Protein AF-A0A1M7S4W9-F1 (afdb_monomer_lite)

pLDDT: mean 81.71, std 17.43, range [39.81, 95.38]

Foldseek 3Di:
DDPPDCLPVDDPVVQPPDPPWDWDWDQDPQRKTKIWTDDPFKTKIWIQHPPPRDIDIDIDGDDD

Organism: NCBI:txid1121132

Sequence (64 aa):
MSLLPQIFNSKLGKLLSSPGDKFSAEITKTGRQVVKITTDEIRRSAVRYPNTGTVVETIVHKIK

Radius of gyration: 12.75 Å; chains: 1; bounding box: 31×23×37 Å

Structure (mmCIF, N/CA/C/O backbone):
data_AF-A0A1M7S4W9-F1
#
_entry.id   AF-A0A1M7S4W9-F1
#
loop_
_atom_site.group_PDB
_atom_site.id
_atom_site.type_symbol
_atom_site.label_atom_id
_atom_site.label_alt_id
_atom_site.label_comp_id
_atom_site.label_asym_id
_atom_site.label_entity_id
_atom_site.label_seq_id
_atom_site.pdbx_PDB_ins_code
_atom_site.Cartn_x
_atom_site.Cartn_y
_atom_site.Cartn_z
_atom_site.occupancy
_atom_site.B_iso_or_equiv
_atom_site.auth_seq_id
_atom_site.auth_comp_id
_atom_site.auth_asym_id
_atom_site.auth_atom_id
_atom_site.pdbx_PDB_model_num
ATOM 1 N N . MET A 1 1 ? -2.810 -13.937 15.981 1.00 39.81 1 MET A N 1
ATOM 2 C CA . MET A 1 1 ? -2.320 -14.153 14.602 1.00 39.81 1 MET A CA 1
ATOM 3 C C . MET A 1 1 ? -2.200 -12.802 13.916 1.00 39.81 1 MET A C 1
ATOM 5 O O . MET A 1 1 ? -3.192 -12.093 13.821 1.00 39.81 1 MET A O 1
ATOM 9 N N . SER A 1 2 ? -0.982 -12.404 13.547 1.00 41.41 2 SER A N 1
ATOM 10 C CA . SER A 1 2 ? -0.713 -11.122 12.885 1.00 41.41 2 SER A CA 1
ATOM 11 C C . SER A 1 2 ? -1.157 -11.201 11.421 1.00 41.41 2 SER A C 1
ATOM 13 O O . SER A 1 2 ? -0.556 -11.924 10.634 1.00 41.41 2 SER A O 1
ATOM 15 N N . LEU A 1 3 ? -2.233 -10.488 11.077 1.00 45.22 3 LEU A N 1
ATOM 16 C CA . LEU A 1 3 ? -2.740 -10.312 9.71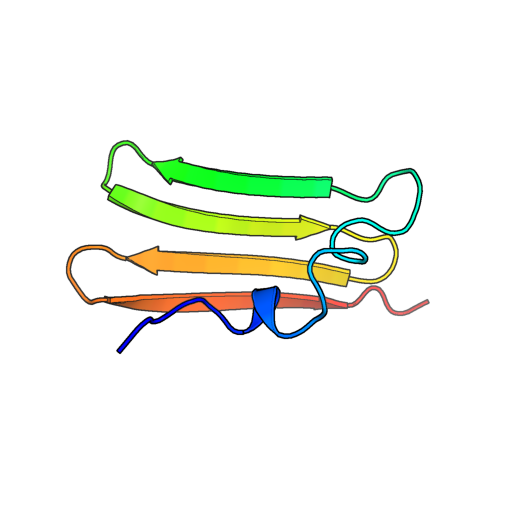0 1.00 45.22 3 LEU A CA 1
ATOM 17 C C . LEU A 1 3 ? -1.972 -9.184 9.007 1.00 45.22 3 LEU A C 1
ATOM 19 O O . LEU A 1 3 ? -2.569 -8.211 8.545 1.00 45.22 3 LEU A O 1
ATOM 23 N N . LEU A 1 4 ? -0.640 -9.267 8.974 1.00 52.94 4 LEU A N 1
ATOM 24 C CA . LEU A 1 4 ? 0.111 -8.419 8.056 1.00 52.94 4 LEU A CA 1
ATOM 25 C C . LEU A 1 4 ? -0.238 -8.885 6.634 1.00 52.94 4 LEU A C 1
ATOM 27 O O . LEU A 1 4 ? -0.044 -10.064 6.330 1.00 52.94 4 LEU A O 1
ATO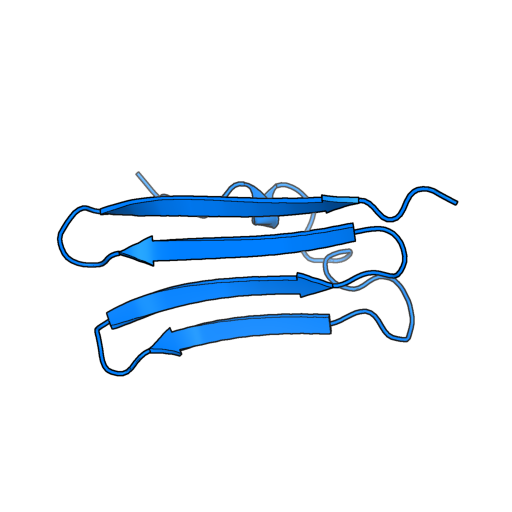M 31 N N . PRO A 1 5 ? -0.789 -8.009 5.777 1.00 53.03 5 PRO A N 1
ATOM 32 C CA . PRO A 1 5 ? -1.104 -8.379 4.406 1.00 53.03 5 PRO A CA 1
ATOM 33 C C . PRO A 1 5 ? 0.168 -8.879 3.710 1.00 53.03 5 PRO A C 1
ATOM 35 O O . PRO A 1 5 ? 1.264 -8.361 3.950 1.00 53.03 5 PRO A O 1
ATOM 38 N N . GLN A 1 6 ? 0.024 -9.883 2.839 1.00 54.00 6 GLN A N 1
ATOM 39 C CA . GLN A 1 6 ? 1.124 -10.578 2.145 1.00 54.00 6 GLN A CA 1
ATOM 40 C C . GLN A 1 6 ? 2.026 -9.652 1.301 1.00 54.00 6 GLN A C 1
ATOM 42 O O . GLN A 1 6 ? 3.067 -10.078 0.807 1.00 54.00 6 GLN A O 1
ATOM 47 N N . ILE A 1 7 ? 1.676 -8.367 1.203 1.00 52.69 7 ILE A N 1
ATOM 48 C CA . ILE A 1 7 ? 2.515 -7.262 0.723 1.00 52.69 7 ILE A CA 1
ATOM 49 C C . ILE A 1 7 ? 3.910 -7.272 1.383 1.00 52.69 7 ILE A C 1
ATOM 51 O O . ILE A 1 7 ? 4.885 -6.898 0.741 1.00 52.69 7 ILE A O 1
ATOM 55 N N . PHE A 1 8 ? 4.030 -7.734 2.633 1.00 53.09 8 PHE A N 1
ATOM 56 C CA . PHE A 1 8 ? 5.289 -7.731 3.391 1.00 53.09 8 PHE A CA 1
ATOM 57 C C . PHE A 1 8 ? 6.127 -9.017 3.292 1.00 53.09 8 PHE A C 1
ATOM 59 O O . PHE A 1 8 ? 7.149 -9.120 3.968 1.00 53.09 8 PHE A O 1
ATOM 66 N N . ASN A 1 9 ? 5.755 -10.000 2.461 1.00 51.00 9 ASN A N 1
ATOM 67 C CA . ASN A 1 9 ? 6.452 -11.296 2.431 1.00 51.00 9 ASN A CA 1
ATOM 68 C C . ASN A 1 9 ? 7.827 -11.276 1.717 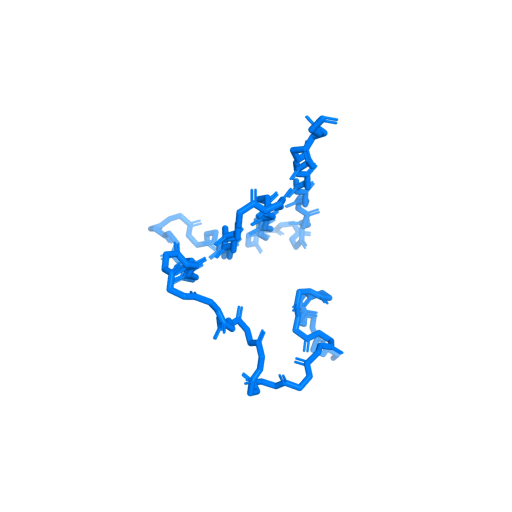1.00 51.00 9 ASN A C 1
ATOM 70 O O . ASN A 1 9 ? 8.462 -12.313 1.540 1.00 51.00 9 ASN A O 1
ATOM 74 N N . SER A 1 10 ? 8.317 -10.101 1.314 1.00 46.75 10 SER A N 1
ATOM 75 C CA . SER A 1 10 ? 9.677 -9.892 0.811 1.00 46.75 10 SER A CA 1
ATOM 76 C C . SER A 1 10 ? 10.487 -9.087 1.826 1.00 46.75 10 SER A C 1
ATOM 78 O O . SER A 1 10 ? 10.025 -8.033 2.256 1.00 46.75 10 SER A O 1
ATOM 80 N N . LYS A 1 11 ? 11.696 -9.566 2.176 1.00 49.09 11 LYS A N 1
ATOM 81 C CA . LYS A 1 11 ? 12.743 -8.849 2.941 1.00 49.09 11 LYS A CA 1
ATOM 82 C C . LYS A 1 11 ? 12.558 -7.325 2.852 1.00 49.09 11 LYS A C 1
ATOM 84 O O . LYS A 1 11 ? 12.688 -6.775 1.760 1.00 49.09 11 LYS A O 1
ATOM 89 N N . LEU A 1 12 ? 12.318 -6.660 3.991 1.00 52.41 12 LEU A N 1
ATOM 90 C CA . LEU A 1 12 ? 12.066 -5.209 4.096 1.00 52.41 12 LEU A CA 1
ATOM 91 C C . LEU A 1 12 ? 13.038 -4.326 3.282 1.00 52.41 12 LEU A C 1
ATOM 93 O O . LEU A 1 12 ? 12.672 -3.227 2.884 1.00 52.41 12 LEU A O 1
ATOM 97 N N . GLY A 1 13 ? 14.250 -4.810 2.991 1.00 53.53 13 GLY A N 1
ATOM 98 C CA . GLY A 1 13 ? 15.252 -4.108 2.185 1.00 53.53 13 GLY A CA 1
ATOM 99 C C . GLY A 1 13 ? 14.948 -3.950 0.686 1.00 53.53 13 GLY A C 1
ATOM 100 O O . GLY A 1 13 ? 15.762 -3.351 -0.006 1.00 53.53 13 GLY A O 1
ATOM 101 N N . LYS A 1 14 ? 13.830 -4.476 0.159 1.00 64.25 14 LYS A N 1
ATOM 102 C CA . LYS A 1 14 ? 13.432 -4.322 -1.260 1.00 64.25 14 LYS A CA 1
ATOM 103 C C . LYS A 1 14 ? 12.010 -3.782 -1.468 1.00 64.25 14 LYS A C 1
ATOM 105 O O . LYS A 1 14 ? 11.445 -3.966 -2.538 1.00 64.25 14 LYS A O 1
ATOM 110 N N . LEU A 1 15 ? 11.414 -3.131 -0.466 1.00 70.69 15 LEU A N 1
ATOM 111 C CA . LEU A 1 15 ? 10.050 -2.600 -0.604 1.00 70.69 15 LEU A CA 1
ATOM 112 C C . LEU A 1 15 ? 9.958 -1.495 -1.672 1.00 70.69 15 LEU A C 1
ATOM 114 O O . LEU A 1 15 ? 8.985 -1.439 -2.412 1.00 70.69 15 LEU A O 1
ATOM 118 N N . LEU A 1 16 ? 10.981 -0.642 -1.747 1.00 85.94 16 LEU A N 1
ATOM 119 C CA . LEU A 1 16 ? 11.184 0.360 -2.791 1.00 85.94 16 LEU A CA 1
ATOM 120 C C . LEU A 1 16 ? 12.604 0.152 -3.309 1.00 85.94 16 LEU A C 1
ATOM 122 O O . LEU A 1 16 ? 13.563 0.423 -2.587 1.00 85.94 16 LEU A O 1
ATOM 126 N N . SER A 1 17 ? 12.745 -0.427 -4.496 1.00 84.38 17 SER A N 1
ATOM 127 C CA . SER A 1 17 ? 14.051 -0.837 -5.031 1.00 84.38 17 SER A CA 1
ATOM 128 C C . SER A 1 17 ? 14.561 0.075 -6.138 1.00 84.38 17 SER A C 1
ATOM 130 O O . SER A 1 17 ? 15.750 0.037 -6.451 1.00 84.38 17 SER A O 1
ATOM 132 N N . SER A 1 18 ? 13.683 0.887 -6.722 1.00 88.38 18 SER A N 1
ATOM 133 C CA . SER A 1 18 ? 13.974 1.711 -7.888 1.00 88.38 18 SER A CA 1
ATOM 134 C C . SER A 1 18 ? 13.531 3.163 -7.671 1.00 88.38 18 SER A C 1
ATOM 136 O O . SER A 1 18 ? 12.523 3.419 -7.004 1.00 88.38 18 SER A O 1
ATOM 138 N N . PRO A 1 19 ? 14.264 4.152 -8.221 1.00 88.00 19 PRO A N 1
ATOM 139 C CA . PRO A 1 19 ? 13.820 5.541 -8.205 1.00 88.00 19 PRO A CA 1
ATOM 140 C C . PRO A 1 19 ? 12.436 5.684 -8.846 1.00 88.00 19 PRO A C 1
ATOM 142 O O . PRO A 1 19 ? 12.204 5.180 -9.939 1.00 88.00 19 PRO A O 1
ATOM 145 N N . GLY A 1 20 ? 11.527 6.386 -8.169 1.00 88.44 20 GLY A N 1
ATOM 146 C CA . GLY A 1 20 ? 10.141 6.549 -8.620 1.00 88.44 20 GLY A CA 1
ATOM 147 C C . GLY A 1 20 ? 9.149 5.567 -7.991 1.00 88.44 20 GLY A C 1
ATOM 148 O O . GLY A 1 20 ? 7.948 5.856 -8.017 1.00 88.44 20 GLY A O 1
ATOM 149 N N . ASP A 1 21 ? 9.625 4.492 -7.351 1.00 91.31 21 ASP A N 1
ATOM 150 C CA . ASP A 1 21 ? 8.777 3.622 -6.536 1.00 91.31 21 ASP A CA 1
ATOM 151 C C . ASP A 1 21 ? 8.154 4.420 -5.376 1.00 91.31 21 ASP A C 1
ATOM 153 O O . ASP A 1 21 ? 8.778 5.304 -4.779 1.00 91.31 21 ASP A O 1
ATOM 157 N N . LYS A 1 22 ? 6.906 4.101 -5.022 1.00 92.06 22 LYS A N 1
ATOM 158 C CA . LYS A 1 22 ? 6.173 4.757 -3.929 1.00 92.06 22 LYS A CA 1
ATOM 159 C C . LYS A 1 22 ? 5.526 3.740 -3.009 1.00 92.06 22 LYS A C 1
ATOM 161 O O . LYS A 1 22 ? 4.863 2.814 -3.470 1.00 92.06 22 LYS A O 1
ATOM 166 N N . PHE A 1 23 ? 5.641 3.979 -1.707 1.00 92.00 23 PHE A N 1
ATOM 167 C CA . PHE A 1 23 ? 4.919 3.253 -0.670 1.00 92.00 23 PHE A CA 1
ATOM 168 C C . PHE A 1 23 ? 4.178 4.247 0.219 1.00 92.00 23 PHE A C 1
ATOM 170 O O . PHE A 1 23 ? 4.735 5.267 0.620 1.00 92.00 23 PHE A O 1
ATOM 177 N N . SER A 1 24 ? 2.926 3.943 0.541 1.00 93.44 24 SER A N 1
ATOM 178 C CA . SER A 1 24 ? 2.145 4.704 1.513 1.00 93.44 24 SER A CA 1
ATOM 179 C C . SER A 1 24 ? 1.365 3.756 2.406 1.00 93.44 24 SER A C 1
ATOM 181 O O . SER A 1 24 ? 0.706 2.842 1.904 1.00 93.44 24 SER A O 1
ATOM 183 N N . ALA A 1 25 ? 1.378 4.024 3.706 1.00 93.62 25 ALA A N 1
ATOM 184 C CA . ALA A 1 25 ? 0.519 3.370 4.675 1.00 93.62 25 ALA A CA 1
ATOM 185 C C . ALA A 1 25 ? -0.194 4.439 5.501 1.00 93.62 25 ALA A C 1
ATOM 187 O O . ALA A 1 25 ? 0.440 5.374 5.987 1.00 93.62 25 ALA A O 1
ATOM 188 N N . GLU A 1 26 ? -1.506 4.306 5.653 1.00 95.38 26 GLU A N 1
ATOM 189 C CA . GLU A 1 26 ? -2.310 5.227 6.449 1.00 95.38 26 GLU A CA 1
ATOM 190 C C . GLU A 1 26 ? -3.430 4.492 7.186 1.00 95.38 26 GLU A C 1
ATOM 192 O O . GLU A 1 26 ? -3.950 3.471 6.728 1.00 95.38 26 GLU A O 1
ATOM 197 N N . ILE A 1 27 ? -3.824 5.047 8.330 1.00 95.00 27 ILE A N 1
ATOM 198 C CA . ILE A 1 27 ? -5.088 4.721 8.985 1.00 95.00 27 ILE A CA 1
ATOM 199 C C . ILE A 1 27 ? -6.005 5.920 8.764 1.00 95.00 27 ILE A C 1
ATOM 201 O O . ILE A 1 27 ? -5.702 7.028 9.202 1.00 95.00 27 ILE A O 1
ATOM 205 N N . THR A 1 28 ? -7.114 5.723 8.053 1.00 94.62 28 THR A N 1
ATOM 206 C CA . THR A 1 28 ? -8.049 6.815 7.760 1.00 94.62 28 THR A CA 1
ATOM 207 C C . THR A 1 28 ? -8.799 7.249 9.021 1.00 94.62 28 THR A C 1
ATOM 209 O O . THR A 1 28 ? -8.905 6.500 9.992 1.00 94.62 28 THR A O 1
ATOM 212 N N . LYS A 1 29 ? -9.434 8.428 8.984 1.00 94.31 29 LYS A N 1
ATOM 213 C CA . LYS A 1 29 ? -10.309 8.913 10.073 1.00 94.31 29 LYS A CA 1
ATOM 214 C C . LYS A 1 29 ? -11.444 7.941 10.424 1.00 94.31 29 LYS A C 1
ATOM 216 O O . LYS A 1 29 ? -11.926 7.938 11.547 1.00 94.31 29 LYS A O 1
ATOM 221 N N . THR A 1 30 ? -11.859 7.107 9.469 1.00 92.62 30 THR A N 1
ATOM 222 C CA . THR A 1 30 ? -12.882 6.066 9.658 1.00 92.62 30 THR A CA 1
ATOM 223 C C . THR A 1 30 ? -12.294 4.724 10.117 1.00 92.62 30 THR A C 1
ATOM 225 O O . THR A 1 30 ? -12.978 3.709 10.038 1.00 92.62 30 THR A O 1
ATOM 228 N N . GLY A 1 31 ? -11.012 4.676 10.494 1.00 91.88 31 GLY A N 1
ATOM 229 C CA . GLY A 1 31 ? -10.321 3.479 10.979 1.00 91.88 31 GLY A CA 1
ATOM 230 C C . GLY A 1 31 ? -9.924 2.462 9.904 1.00 91.88 31 GLY A C 1
ATOM 231 O O . GLY A 1 31 ? -9.528 1.350 10.246 1.00 91.88 31 GLY A O 1
ATOM 232 N N . ARG A 1 32 ? -10.026 2.792 8.607 1.00 94.12 32 ARG A N 1
ATOM 233 C CA . ARG A 1 32 ? -9.581 1.876 7.540 1.00 94.12 32 ARG A CA 1
ATOM 234 C C . ARG A 1 32 ? -8.065 1.858 7.498 1.00 94.12 32 ARG A C 1
ATOM 236 O O . ARG A 1 32 ? -7.451 2.919 7.478 1.00 94.12 32 ARG A O 1
ATOM 243 N N . GLN A 1 33 ? -7.479 0.669 7.439 1.00 95.00 33 GLN A N 1
ATOM 244 C CA . GLN A 1 33 ? -6.036 0.514 7.268 1.00 95.00 33 GLN A CA 1
ATOM 245 C C . GLN A 1 33 ? -5.762 0.368 5.777 1.00 95.00 33 GLN A C 1
ATOM 247 O O . GLN A 1 33 ? -6.257 -0.569 5.153 1.00 95.00 33 GLN A O 1
ATOM 252 N N . VAL A 1 34 ? -5.025 1.308 5.199 1.00 94.19 34 VAL A N 1
ATOM 253 C CA . VAL A 1 34 ? -4.760 1.360 3.762 1.00 94.19 34 VAL A CA 1
ATOM 254 C C . VAL A 1 34 ? -3.262 1.269 3.537 1.00 94.19 34 VAL A C 1
ATOM 256 O O . VAL A 1 34 ? -2.494 2.039 4.109 1.00 94.19 34 VAL A O 1
ATOM 259 N N . VAL A 1 35 ? -2.850 0.347 2.676 1.00 94.31 35 VAL A N 1
ATOM 260 C CA . VAL A 1 35 ? -1.466 0.212 2.216 1.00 94.31 35 VAL A CA 1
ATOM 261 C C . VAL A 1 35 ? -1.464 0.260 0.699 1.00 94.31 35 VAL A C 1
ATOM 263 O O . VAL A 1 35 ? -2.288 -0.391 0.058 1.00 94.31 35 VAL A O 1
ATOM 266 N N . LYS A 1 36 ? -0.552 1.033 0.114 1.00 93.69 36 LYS A N 1
ATOM 267 C CA . LYS A 1 36 ? -0.364 1.130 -1.336 1.00 93.69 36 LYS A CA 1
ATOM 268 C C . LYS A 1 36 ? 1.117 1.047 -1.667 1.00 93.69 36 LYS A C 1
ATOM 270 O O . LYS A 1 36 ? 1.938 1.666 -0.995 1.00 93.69 36 LYS A O 1
ATOM 275 N N . ILE A 1 37 ? 1.429 0.325 -2.733 1.00 92.31 37 ILE A N 1
ATOM 276 C CA . ILE A 1 37 ? 2.748 0.261 -3.351 1.00 92.31 37 ILE A CA 1
ATOM 277 C C . ILE A 1 37 ? 2.593 0.487 -4.854 1.00 92.31 37 ILE A C 1
ATOM 279 O O . ILE A 1 37 ? 1.685 -0.042 -5.494 1.00 92.31 37 ILE A O 1
ATOM 283 N N . THR A 1 38 ? 3.442 1.334 -5.413 1.00 92.00 38 THR A N 1
ATOM 284 C CA . THR A 1 38 ? 3.503 1.621 -6.845 1.00 92.00 38 THR A CA 1
ATOM 285 C C . THR A 1 38 ? 4.938 1.468 -7.294 1.00 92.00 38 THR A C 1
ATOM 287 O O . THR A 1 38 ? 5.804 2.174 -6.790 1.00 92.00 38 THR A O 1
ATOM 290 N N . THR A 1 39 ? 5.151 0.568 -8.240 1.00 90.88 39 THR A N 1
ATOM 291 C CA . THR A 1 39 ? 6.380 0.426 -9.016 1.00 90.88 39 THR A CA 1
ATOM 292 C C . THR A 1 39 ? 6.065 0.695 -10.488 1.00 90.88 39 THR A C 1
ATOM 294 O O . THR A 1 39 ? 4.902 0.911 -10.855 1.00 90.88 39 THR A O 1
ATOM 297 N N . ASP A 1 40 ? 7.080 0.679 -11.349 1.00 88.31 40 ASP A N 1
ATOM 298 C CA . ASP A 1 40 ? 6.896 0.867 -12.796 1.00 88.31 40 ASP A CA 1
ATOM 299 C C . ASP A 1 40 ? 6.000 -0.199 -13.448 1.00 88.31 40 ASP A C 1
ATOM 301 O O . ASP A 1 40 ? 5.283 0.081 -14.416 1.00 88.31 40 ASP A O 1
ATOM 305 N N . GLU A 1 41 ? 6.022 -1.415 -12.907 1.00 87.25 41 GLU A N 1
ATOM 306 C CA . GLU A 1 41 ? 5.324 -2.578 -13.457 1.00 87.25 41 GLU A CA 1
ATOM 307 C C . GLU A 1 41 ? 3.982 -2.834 -12.769 1.00 87.25 41 GLU A C 1
ATOM 309 O 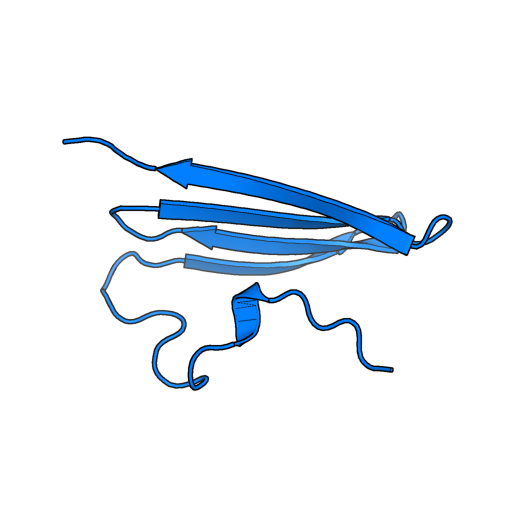O . GLU A 1 41 ? 3.047 -3.349 -13.389 1.00 87.25 41 GLU A O 1
ATOM 314 N N . ILE A 1 42 ? 3.876 -2.510 -11.476 1.00 88.56 42 ILE A N 1
ATOM 315 C CA . ILE A 1 42 ? 2.764 -2.958 -10.642 1.00 88.56 42 ILE A CA 1
ATOM 316 C C . ILE A 1 42 ? 2.279 -1.833 -9.730 1.00 88.56 42 ILE A C 1
ATOM 318 O O . ILE A 1 42 ? 3.048 -1.176 -9.032 1.00 88.56 42 ILE A O 1
ATOM 322 N N . ARG A 1 43 ? 0.957 -1.675 -9.644 1.00 91.31 43 ARG A N 1
ATOM 323 C CA . ARG A 1 43 ? 0.307 -0.953 -8.543 1.00 91.31 43 ARG A CA 1
ATOM 324 C C . ARG A 1 43 ? -0.455 -1.948 -7.688 1.00 91.31 43 ARG A C 1
ATOM 326 O O . ARG A 1 43 ? -1.349 -2.619 -8.195 1.00 91.31 43 ARG A O 1
ATOM 333 N N . ARG A 1 44 ? -0.120 -2.047 -6.401 1.00 92.00 44 ARG A N 1
ATOM 334 C CA . ARG A 1 44 ? -0.886 -2.849 -5.436 1.00 92.00 44 ARG A CA 1
ATOM 335 C C . ARG A 1 44 ? -1.441 -1.970 -4.333 1.00 92.00 44 ARG A C 1
ATOM 337 O O . ARG A 1 44 ? -0.761 -1.070 -3.845 1.00 92.00 44 ARG A O 1
ATOM 344 N N . SER A 1 45 ? -2.654 -2.264 -3.895 1.00 92.75 45 SER A N 1
ATOM 345 C CA . SER A 1 45 ? -3.236 -1.661 -2.703 1.00 92.75 45 SER A CA 1
ATOM 346 C C . SER A 1 45 ? -4.035 -2.678 -1.912 1.00 92.75 45 SER A C 1
ATOM 348 O O . SER A 1 45 ? -4.763 -3.465 -2.506 1.00 92.75 45 SER A O 1
ATOM 350 N N . ALA A 1 46 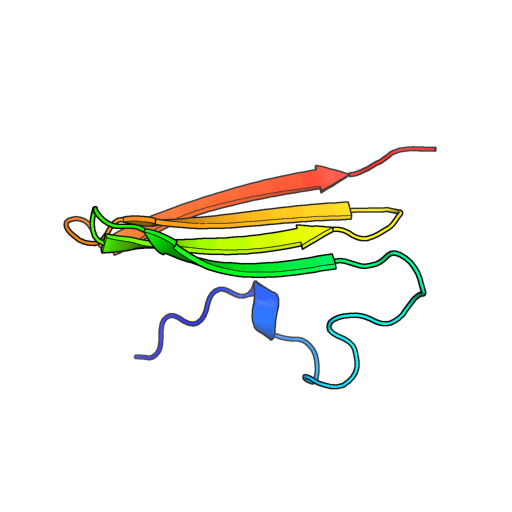? -3.947 -2.617 -0.588 1.00 94.38 46 ALA A N 1
ATOM 351 C CA . ALA A 1 46 ? -4.826 -3.348 0.311 1.00 94.38 46 ALA A CA 1
ATOM 352 C C . ALA A 1 46 ? -5.540 -2.377 1.247 1.00 94.38 46 ALA A C 1
ATOM 354 O O . ALA A 1 46 ? -4.935 -1.438 1.770 1.00 94.38 46 ALA A O 1
ATOM 355 N N . VAL A 1 47 ? -6.827 -2.626 1.468 1.00 95.31 47 VAL A N 1
ATOM 356 C CA . VAL A 1 47 ? -7.661 -1.895 2.420 1.00 95.31 47 VAL A CA 1
ATOM 357 C C . VAL A 1 47 ? -8.270 -2.891 3.388 1.00 95.31 47 VAL A C 1
ATOM 359 O O . VAL A 1 47 ? -9.014 -3.777 2.974 1.00 95.31 47 VAL A O 1
ATOM 362 N N . ARG A 1 48 ? -7.998 -2.724 4.680 1.00 94.19 48 ARG A N 1
ATOM 363 C CA . ARG A 1 48 ? -8.656 -3.477 5.747 1.00 94.19 48 ARG A CA 1
ATOM 364 C C . ARG A 1 48 ? -9.719 -2.624 6.422 1.00 94.19 48 ARG A C 1
ATOM 366 O O . ARG A 1 48 ? -9.448 -1.512 6.884 1.00 94.19 48 ARG A O 1
ATOM 373 N N . TYR A 1 49 ? -10.928 -3.165 6.497 1.00 93.38 49 TYR A N 1
ATOM 374 C CA . TYR A 1 49 ? -12.068 -2.521 7.136 1.00 93.38 49 TYR A CA 1
ATOM 375 C C . TYR A 1 49 ? -12.096 -2.864 8.633 1.00 93.38 49 TYR A C 1
ATOM 377 O O . TYR A 1 49 ? -12.018 -4.042 8.982 1.00 93.38 49 TYR A O 1
ATOM 385 N N . PRO A 1 50 ? -12.214 -1.865 9.527 1.00 87.19 50 PRO A N 1
ATOM 386 C CA . PRO A 1 50 ? -12.048 -2.072 10.967 1.00 87.19 50 PRO A CA 1
ATOM 387 C C . PRO A 1 50 ? -13.141 -2.952 11.584 1.00 87.19 50 PRO A C 1
ATOM 389 O O . PRO A 1 50 ? -12.838 -3.772 12.441 1.00 87.19 50 PRO A O 1
ATOM 392 N N . ASN A 1 51 ? -14.390 -2.828 11.120 1.00 87.62 51 ASN A N 1
ATOM 393 C CA . ASN A 1 51 ? -15.537 -3.492 11.753 1.00 87.62 51 ASN A CA 1
ATOM 394 C C . ASN A 1 51 ? -15.678 -4.965 11.360 1.00 87.62 51 ASN A C 1
ATOM 396 O O . ASN A 1 51 ? -16.055 -5.794 12.178 1.00 87.62 51 ASN A O 1
ATOM 400 N N . THR A 1 52 ? -15.399 -5.290 10.099 1.00 90.00 52 THR A N 1
ATOM 401 C CA . THR A 1 52 ? -15.568 -6.649 9.566 1.00 90.00 52 THR A CA 1
ATOM 402 C C . THR A 1 52 ? -14.251 -7.413 9.498 1.00 90.00 52 THR A C 1
ATOM 404 O O . THR A 1 52 ? -14.247 -8.620 9.282 1.00 90.00 52 THR A O 1
ATOM 407 N N . GLY A 1 53 ? -13.116 -6.717 9.606 1.00 87.12 53 GLY A N 1
ATOM 408 C CA . GLY A 1 53 ? -11.798 -7.282 9.333 1.00 87.12 53 GLY A CA 1
ATOM 409 C C . GLY A 1 53 ? -11.565 -7.634 7.861 1.00 87.12 53 GLY A C 1
ATOM 410 O O . GLY A 1 53 ? -10.480 -8.116 7.541 1.00 87.12 53 GLY A O 1
ATOM 411 N N . THR A 1 54 ? -12.537 -7.378 6.973 1.00 92.62 54 THR A N 1
ATOM 412 C CA . THR A 1 54 ? -12.448 -7.662 5.536 1.00 92.62 54 THR A CA 1
ATOM 413 C C . THR A 1 54 ? -11.259 -6.932 4.934 1.00 92.62 54 THR A C 1
ATOM 415 O O . THR A 1 54 ? -11.080 -5.735 5.172 1.00 92.62 54 THR A O 1
ATOM 418 N N . VAL A 1 55 ? -10.475 -7.650 4.134 1.00 93.62 55 VAL A N 1
ATOM 419 C CA . VAL A 1 55 ? -9.353 -7.101 3.376 1.00 93.62 55 VAL A CA 1
ATOM 420 C C . VAL A 1 55 ? -9.721 -7.128 1.901 1.00 93.62 55 VAL A C 1
ATOM 422 O O . VAL A 1 55 ? -10.081 -8.174 1.369 1.00 93.62 55 VAL A O 1
ATOM 425 N N . VAL A 1 56 ? -9.654 -5.969 1.255 1.00 93.25 56 VAL A N 1
ATOM 426 C CA . VAL A 1 56 ? -9.816 -5.833 -0.192 1.00 93.25 56 VAL A CA 1
ATOM 427 C C . VAL A 1 56 ? -8.453 -5.531 -0.780 1.00 93.25 56 VAL A C 1
ATOM 429 O O . VAL A 1 56 ? -7.832 -4.534 -0.412 1.00 93.25 56 VAL A O 1
ATOM 432 N N . GLU A 1 57 ? -8.001 -6.385 -1.691 1.00 93.56 57 GLU A N 1
ATOM 433 C CA . GLU A 1 57 ? -6.733 -6.232 -2.393 1.00 93.56 57 GLU A CA 1
ATOM 434 C C . GLU A 1 57 ? -6.987 -5.890 -3.862 1.00 93.56 57 GLU A C 1
ATOM 436 O O . GLU A 1 57 ? -7.869 -6.444 -4.516 1.00 93.56 57 GLU A O 1
ATOM 441 N N . THR A 1 58 ? -6.216 -4.949 -4.391 1.00 93.00 58 THR A N 1
ATOM 442 C CA . THR A 1 58 ? -6.222 -4.579 -5.805 1.00 93.00 58 THR A CA 1
ATOM 443 C C . THR A 1 58 ? -4.801 -4.658 -6.319 1.00 93.00 58 THR A C 1
ATOM 445 O O . THR A 1 58 ? -3.895 -4.059 -5.739 1.00 93.00 58 THR A O 1
ATOM 448 N N . ILE A 1 59 ? -4.611 -5.390 -7.412 1.00 92.12 59 ILE A N 1
ATOM 449 C CA . ILE A 1 59 ? -3.331 -5.544 -8.096 1.00 92.12 59 ILE A CA 1
ATOM 450 C C . ILE A 1 59 ? -3.556 -5.157 -9.554 1.00 92.12 59 ILE A C 1
ATOM 452 O O . ILE A 1 59 ? -4.390 -5.741 -10.239 1.00 92.12 59 ILE A O 1
ATOM 456 N N . VAL A 1 60 ? -2.818 -4.155 -10.020 1.00 92.00 60 VAL A N 1
ATOM 457 C CA . VAL A 1 60 ? -2.823 -3.697 -11.408 1.00 92.00 60 VAL A CA 1
ATOM 458 C C . VAL A 1 60 ? -1.453 -3.977 -11.996 1.00 92.00 60 VAL A C 1
ATOM 460 O O . VAL A 1 60 ? -0.445 -3.515 -11.460 1.00 92.00 60 VAL A O 1
ATOM 463 N N . HIS A 1 61 ? -1.435 -4.707 -13.106 1.00 91.12 61 HIS A N 1
ATOM 464 C CA . HIS A 1 61 ? -0.235 -4.991 -13.881 1.00 91.12 61 HIS A CA 1
ATOM 465 C C . HIS A 1 61 ? -0.192 -4.087 -15.106 1.00 91.12 61 HIS A C 1
ATOM 467 O O . HIS A 1 61 ? -1.165 -4.000 -15.857 1.00 91.12 61 HIS A O 1
ATOM 473 N N . LYS A 1 62 ? 0.939 -3.423 -15.323 1.00 85.50 62 LYS A N 1
ATOM 474 C CA . LYS A 1 62 ? 1.207 -2.721 -16.572 1.00 85.50 62 LYS A CA 1
ATOM 475 C C . LYS A 1 62 ? 1.771 -3.731 -17.567 1.00 85.50 62 LYS A C 1
ATOM 477 O O . LYS A 1 62 ? 2.915 -4.151 -17.439 1.00 85.50 62 LYS A O 1
ATOM 482 N N . ILE A 1 63 ? 0.953 -4.132 -18.535 1.00 83.44 63 ILE A N 1
ATOM 483 C CA . ILE A 1 63 ? 1.398 -4.969 -19.653 1.00 83.44 63 ILE A CA 1
ATOM 484 C C . ILE A 1 63 ? 2.026 -4.026 -20.686 1.00 83.44 63 ILE A C 1
ATOM 486 O O . ILE A 1 63 ? 1.402 -3.030 -21.059 1.00 83.44 63 ILE A O 1
ATOM 490 N N . LYS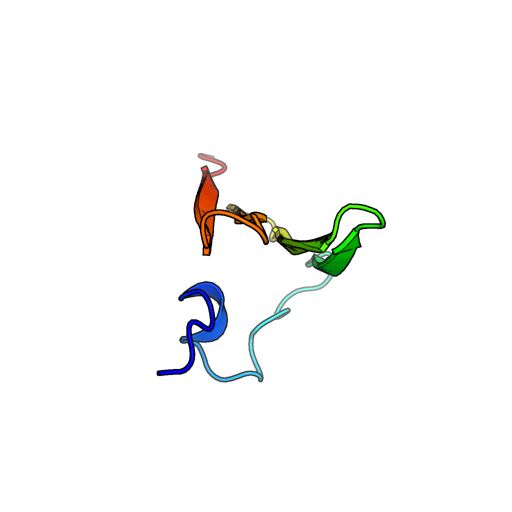 A 1 64 ? 3.284 -4.284 -21.044 1.00 62.16 64 LYS A N 1
ATOM 491 C CA . LYS A 1 64 ? 4.047 -3.522 -22.039 1.00 62.16 64 LYS A CA 1
ATOM 492 C C . LYS A 1 64 ? 3.905 -4.152 -23.415 1.00 62.16 64 LYS A C 1
ATOM 494 O O . LYS A 1 64 ? 3.854 -5.399 -23.464 1.00 62.16 64 LYS A O 1
#

Secondary structure (DSSP, 8-state):
-----GGG-S-GGGSS-STT-EEEEEE-TT--EEEEEE-SSEEEEEEE-TTT--EEEEEEE---